Protein AF-A0A529TZH8-F1 (afdb_monomer_lite)

Radius of gyration: 17.45 Å; chains: 1; bounding box: 39×25×51 Å

pLDDT: mean 81.16, std 11.96, range [43.03, 92.44]

Foldseek 3Di:
DPCVLVVLVVCLVVPVCVLVDQPVCVVPPPDLVPRRLVVNLCVQVDPVHHPPVVNVVSVVVSCVVVVVSCVVCVVSVVVVVVVVVVD

Sequence (87 aa):
FRREPALVIVAIQNAVPIWNDFFFPLVLITSDNLKTLPQGLTVFVGEFTTDWGVLFTGLTLAALPITVLYIVLSKQFISGITQGAVK

Secondary structure (DSSP, 8-state):
---HHHHHHHHHHHHHHHHH--HHHHHH---GGG--HHHHGGGGB-SS-B-HHHHHHHHHHHHHHHHHHHHHHHHHHHHHHHHHHT-

Structure (mmCIF, N/CA/C/O backbone):
data_AF-A0A529TZH8-F1
#
_entry.id   AF-A0A529TZH8-F1
#
loop_
_atom_site.group_PDB
_atom_site.id
_atom_site.type_symbol
_atom_site.label_atom_id
_atom_site.label_alt_id
_atom_site.label_comp_id
_atom_site.label_asym_id
_atom_site.label_entity_id
_atom_site.label_seq_id
_atom_site.pdbx_PDB_ins_code
_atom_site.Cartn_x
_atom_site.Cartn_y
_atom_site.Cartn_z
_atom_site.occupancy
_atom_site.B_iso_or_equiv
_atom_site.auth_seq_id
_atom_site.auth_comp_id
_atom_site.auth_asym_id
_atom_site.auth_atom_id
_atom_site.pdbx_PDB_model_num
ATOM 1 N N . PHE A 1 1 ? -21.955 -9.080 22.293 1.00 43.22 1 PHE A N 1
ATOM 2 C CA . PHE A 1 1 ? -22.076 -7.869 21.456 1.00 43.22 1 PHE A CA 1
ATOM 3 C C . PHE A 1 1 ? -20.912 -6.853 21.590 1.00 43.22 1 PHE A C 1
ATOM 5 O O . PHE A 1 1 ? -21.063 -5.734 21.136 1.00 43.22 1 PHE A O 1
ATOM 12 N N . ARG A 1 2 ? -19.730 -7.187 22.164 1.00 54.78 2 ARG A N 1
ATOM 13 C CA . ARG A 1 2 ? -18.632 -6.207 22.420 1.00 54.78 2 ARG A CA 1
ATOM 14 C C . ARG A 1 2 ? -17.306 -6.476 21.675 1.00 54.78 2 ARG A C 1
ATOM 16 O O . ARG A 1 2 ? -16.311 -5.832 21.968 1.00 54.78 2 ARG A O 1
ATOM 23 N N . ARG A 1 3 ? -17.252 -7.450 20.754 1.00 54.66 3 ARG A N 1
ATOM 24 C CA . ARG A 1 3 ? -15.991 -7.893 20.110 1.00 54.66 3 ARG A CA 1
ATOM 25 C C . ARG A 1 3 ? -15.698 -7.249 18.751 1.00 54.66 3 ARG A C 1
ATOM 27 O O . ARG A 1 3 ? -14.557 -7.286 18.308 1.00 54.66 3 ARG A O 1
ATOM 34 N N . GLU A 1 4 ? -16.690 -6.628 18.125 1.00 61.16 4 GLU A N 1
ATOM 35 C CA . GLU A 1 4 ? -16.558 -6.043 16.784 1.00 61.16 4 GLU A CA 1
ATOM 36 C C . GLU A 1 4 ? -15.504 -4.922 16.674 1.00 61.16 4 GLU A C 1
ATOM 38 O O . GLU A 1 4 ? -14.743 -4.949 15.710 1.00 61.16 4 GLU A O 1
ATOM 43 N N . PRO A 1 5 ? -15.329 -4.014 17.661 1.00 67.19 5 PRO A N 1
ATOM 44 C CA . PRO A 1 5 ? -14.322 -2.954 17.557 1.00 67.19 5 PRO A CA 1
ATOM 45 C C . PRO A 1 5 ? -12.887 -3.493 17.511 1.00 67.19 5 PRO A C 1
ATOM 47 O O . PRO A 1 5 ? -12.044 -2.969 16.790 1.00 67.19 5 PRO A O 1
ATOM 50 N N . ALA A 1 6 ? -12.609 -4.566 18.259 1.00 73.50 6 ALA A N 1
ATOM 51 C CA . ALA A 1 6 ? -11.279 -5.166 18.318 1.00 73.50 6 ALA A CA 1
ATOM 52 C C . ALA A 1 6 ? -10.911 -5.862 16.999 1.00 73.50 6 ALA A C 1
ATOM 54 O O . ALA A 1 6 ? -9.777 -5.748 16.543 1.00 73.50 6 ALA A O 1
ATOM 55 N N . LEU A 1 7 ? -11.873 -6.536 16.360 1.00 78.50 7 LEU A N 1
ATOM 56 C CA . LEU A 1 7 ? -11.666 -7.169 15.054 1.00 78.50 7 LEU A CA 1
ATOM 57 C C . LEU A 1 7 ? -11.386 -6.134 13.961 1.00 78.50 7 LEU A C 1
ATOM 59 O O . LEU A 1 7 ? -10.503 -6.352 13.137 1.00 78.50 7 LEU A O 1
ATOM 63 N N . VAL A 1 8 ? -12.083 -4.994 13.991 1.00 76.25 8 VAL A N 1
ATOM 64 C CA . VAL A 1 8 ? -11.855 -3.887 13.051 1.00 76.25 8 VAL A CA 1
ATOM 65 C C . VAL A 1 8 ? -10.438 -3.331 13.201 1.00 76.25 8 VAL A C 1
ATOM 67 O O . VAL A 1 8 ? -9.727 -3.218 12.207 1.00 76.25 8 VAL A O 1
ATOM 70 N N . ILE A 1 9 ? -9.984 -3.065 14.431 1.00 78.19 9 ILE A N 1
ATOM 71 C CA . ILE A 1 9 ? -8.620 -2.569 14.692 1.00 78.19 9 ILE A CA 1
ATOM 72 C C . ILE A 1 9 ? -7.567 -3.558 14.180 1.00 78.19 9 ILE A C 1
ATOM 74 O O . ILE A 1 9 ? -6.643 -3.158 13.475 1.00 78.19 9 ILE A O 1
ATOM 78 N N . VAL A 1 10 ? -7.719 -4.850 14.486 1.00 82.81 10 VAL A N 1
ATOM 79 C CA . VAL A 1 10 ? -6.787 -5.891 14.023 1.00 82.81 10 VAL A CA 1
ATOM 80 C C . VAL A 1 10 ? -6.788 -5.991 12.496 1.00 82.81 10 VAL A C 1
ATOM 82 O O . VAL A 1 10 ? -5.719 -6.095 11.898 1.00 82.81 10 VAL A O 1
ATOM 85 N N . ALA A 1 11 ? -7.952 -5.919 11.848 1.00 83.75 11 ALA A N 1
ATOM 86 C CA . ALA A 1 11 ? -8.046 -5.956 10.392 1.00 83.75 11 ALA A CA 1
ATOM 87 C C . ALA A 1 11 ? -7.295 -4.784 9.744 1.00 83.75 11 ALA A C 1
ATOM 89 O O . ALA A 1 11 ? -6.505 -5.002 8.831 1.00 83.75 11 ALA A O 1
ATOM 90 N N . ILE A 1 12 ? -7.470 -3.562 10.255 1.00 81.31 12 ILE A N 1
ATOM 91 C CA . ILE A 1 12 ? -6.772 -2.364 9.757 1.00 81.31 12 ILE A CA 1
ATOM 92 C C . ILE A 1 12 ? -5.264 -2.481 9.973 1.00 81.31 12 ILE A C 1
ATOM 94 O O . ILE A 1 12 ? -4.485 -2.229 9.053 1.00 81.31 12 ILE A O 1
ATOM 98 N N . GLN A 1 13 ? -4.860 -2.893 11.178 1.00 83.12 13 GLN A N 1
ATOM 99 C CA . GLN A 1 13 ? -3.457 -3.017 11.560 1.00 83.12 13 GLN A CA 1
ATOM 100 C C . GLN A 1 13 ? -2.707 -4.037 10.695 1.00 83.12 13 GLN A C 1
ATOM 102 O O . GLN A 1 13 ? -1.505 -3.891 10.512 1.00 83.12 13 GLN A O 1
ATOM 107 N N . ASN A 1 14 ? -3.400 -5.040 10.147 1.00 87.81 14 ASN A N 1
ATOM 108 C CA . ASN A 1 14 ? -2.824 -5.993 9.196 1.00 87.81 14 ASN A CA 1
ATOM 109 C C . ASN A 1 14 ? -2.946 -5.517 7.739 1.00 87.81 14 ASN A C 1
ATOM 111 O O . ASN A 1 14 ? -1.987 -5.620 6.980 1.00 87.81 14 ASN A O 1
ATOM 115 N N . ALA A 1 15 ? -4.097 -4.973 7.337 1.00 87.25 15 ALA A N 1
ATOM 116 C CA . ALA A 1 15 ? -4.359 -4.597 5.949 1.00 87.25 15 ALA A CA 1
ATOM 117 C C . ALA A 1 15 ? -3.474 -3.440 5.462 1.00 87.25 15 ALA A C 1
ATOM 119 O O . ALA A 1 15 ? -3.011 -3.468 4.324 1.00 87.25 15 ALA A O 1
ATOM 120 N N . VAL A 1 16 ? -3.212 -2.437 6.310 1.00 87.62 16 VAL A N 1
ATOM 121 C CA . VAL A 1 16 ? -2.404 -1.268 5.922 1.00 87.62 16 VAL A CA 1
ATOM 122 C C . VAL A 1 16 ? -0.944 -1.649 5.631 1.00 87.62 16 VAL A C 1
ATOM 124 O O . VAL A 1 16 ? -0.453 -1.261 4.570 1.00 87.62 16 VAL A O 1
ATOM 127 N N . PRO A 1 17 ? -0.237 -2.414 6.487 1.00 88.81 17 PRO A N 1
ATOM 128 C CA . PRO A 1 17 ? 1.098 -2.904 6.155 1.00 88.81 17 PRO A CA 1
ATOM 129 C C . PRO A 1 17 ? 1.120 -3.792 4.914 1.00 88.81 17 PRO A C 1
ATOM 131 O O . PRO A 1 17 ? 1.969 -3.577 4.063 1.00 88.81 17 PRO A O 1
ATOM 134 N N . ILE A 1 18 ? 0.166 -4.722 4.767 1.00 89.31 18 ILE A N 1
ATOM 135 C CA . ILE A 1 18 ? 0.094 -5.619 3.599 1.00 89.31 18 ILE A CA 1
ATOM 136 C C . ILE A 1 18 ? -0.070 -4.820 2.299 1.00 89.31 18 ILE A C 1
ATOM 138 O O . ILE A 1 18 ? 0.568 -5.133 1.300 1.00 89.31 18 ILE A O 1
ATOM 142 N N . TRP A 1 19 ? -0.896 -3.771 2.307 1.00 90.69 19 TRP A N 1
ATOM 143 C CA . TRP A 1 19 ? -1.082 -2.911 1.137 1.00 90.69 19 TRP A CA 1
ATOM 144 C C . TRP A 1 19 ? 0.171 -2.098 0.780 1.00 90.69 19 TRP A C 1
ATOM 146 O O . TRP A 1 19 ? 0.446 -1.878 -0.398 1.00 90.69 19 TRP A O 1
ATOM 156 N N . ASN A 1 20 ? 0.931 -1.652 1.784 1.00 87.94 20 ASN A N 1
ATOM 157 C CA . ASN A 1 20 ? 2.180 -0.909 1.583 1.00 87.94 20 ASN A CA 1
ATOM 158 C C . ASN A 1 20 ? 3.402 -1.814 1.370 1.00 87.94 20 ASN A C 1
ATOM 160 O O . ASN A 1 20 ? 4.492 -1.298 1.117 1.00 87.94 20 ASN A O 1
ATOM 164 N N . ASP A 1 21 ? 3.258 -3.135 1.503 1.00 89.12 21 ASP A N 1
ATOM 165 C CA . ASP A 1 21 ? 4.385 -4.049 1.396 1.00 89.12 21 ASP A CA 1
ATOM 166 C C . ASP A 1 21 ? 4.871 -4.122 -0.051 1.00 89.12 21 ASP A C 1
ATOM 168 O O . ASP A 1 21 ? 4.225 -4.663 -0.950 1.00 89.12 21 ASP A O 1
ATOM 172 N N . PHE A 1 22 ? 6.041 -3.537 -0.263 1.00 87.69 22 PHE A N 1
ATOM 173 C CA . PHE A 1 22 ? 6.730 -3.537 -1.540 1.00 87.69 22 PHE A CA 1
ATOM 174 C C . PHE A 1 22 ? 7.731 -4.690 -1.651 1.00 87.69 22 PHE A C 1
ATOM 176 O O . PHE A 1 22 ? 7.942 -5.224 -2.739 1.00 87.69 22 PHE A O 1
ATOM 183 N N . PHE A 1 23 ? 8.349 -5.091 -0.539 1.00 89.38 23 PHE A N 1
ATOM 184 C CA . PHE A 1 23 ? 9.504 -5.985 -0.565 1.00 89.38 23 PHE A CA 1
ATOM 185 C C . PHE A 1 23 ? 9.089 -7.440 -0.773 1.00 89.38 23 PHE A C 1
ATOM 187 O O . PHE A 1 23 ? 9.688 -8.143 -1.587 1.00 89.38 23 PHE A O 1
ATOM 194 N N . PHE A 1 24 ? 8.040 -7.891 -0.083 1.00 90.88 24 PHE A N 1
ATOM 195 C CA . PHE A 1 24 ? 7.575 -9.270 -0.212 1.00 90.88 24 PHE A CA 1
ATOM 196 C C . PHE A 1 24 ? 7.103 -9.602 -1.642 1.00 90.88 24 PHE A C 1
ATOM 198 O O . PHE A 1 24 ? 7.586 -10.594 -2.198 1.00 90.88 24 PHE A O 1
ATOM 205 N N . PRO A 1 25 ? 6.265 -8.774 -2.306 1.00 89.06 25 PRO A N 1
ATOM 206 C CA . PRO A 1 25 ? 5.901 -8.992 -3.706 1.00 89.06 25 PRO A CA 1
ATOM 207 C C . PRO A 1 25 ? 7.095 -8.913 -4.656 1.00 89.06 25 PRO A C 1
ATOM 209 O O . PRO A 1 25 ? 7.175 -9.700 -5.593 1.00 89.06 25 PRO A O 1
ATOM 212 N N . LEU A 1 26 ? 8.045 -8.008 -4.405 1.00 88.19 26 LEU A N 1
ATOM 213 C CA . LEU A 1 26 ? 9.230 -7.857 -5.248 1.00 88.19 26 LEU A CA 1
ATOM 214 C C . LEU A 1 26 ? 10.080 -9.134 -5.298 1.00 88.19 26 LEU A C 1
ATOM 216 O O . LEU A 1 26 ? 10.617 -9.464 -6.353 1.00 88.19 26 LEU A O 1
ATOM 220 N N . VAL A 1 27 ? 10.200 -9.845 -4.174 1.00 90.50 27 VAL A N 1
ATOM 221 C CA . VAL A 1 27 ? 11.014 -11.066 -4.076 1.00 90.50 27 VAL A CA 1
ATOM 222 C C . VAL A 1 27 ? 10.266 -12.303 -4.581 1.00 90.50 27 VAL A C 1
ATOM 224 O O . VAL A 1 27 ? 10.873 -13.175 -5.200 1.00 90.50 27 VAL A O 1
ATOM 227 N N . LEU A 1 28 ? 8.962 -12.407 -4.310 1.00 92.44 28 LEU A N 1
ATOM 228 C CA . LEU A 1 28 ? 8.175 -13.608 -4.622 1.00 92.44 28 LEU A CA 1
ATOM 229 C C . LEU A 1 28 ? 7.524 -13.592 -6.004 1.00 92.44 28 LEU A C 1
ATOM 231 O O . LEU A 1 28 ? 7.355 -14.651 -6.611 1.00 92.44 28 LEU A O 1
ATOM 235 N N . ILE A 1 29 ? 7.10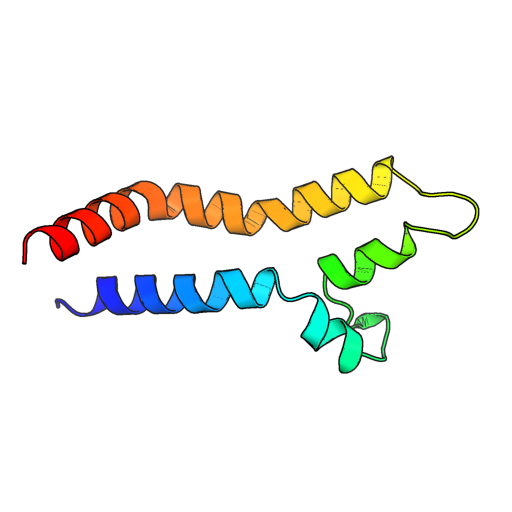9 -12.422 -6.490 1.00 90.62 29 ILE A N 1
ATOM 236 C CA . ILE A 1 29 ? 6.337 -12.309 -7.725 1.00 90.62 29 ILE A CA 1
ATOM 237 C C . ILE A 1 29 ? 7.286 -12.138 -8.902 1.00 90.62 29 ILE A C 1
ATOM 239 O O . ILE A 1 29 ? 7.865 -11.075 -9.111 1.00 90.62 29 ILE A O 1
ATOM 243 N N . THR A 1 30 ? 7.383 -13.189 -9.711 1.00 85.38 30 THR A N 1
ATOM 244 C CA . THR A 1 30 ? 8.177 -13.210 -10.947 1.00 85.38 30 THR A CA 1
ATOM 245 C C . THR A 1 30 ? 7.345 -12.947 -12.203 1.00 85.38 30 THR A C 1
ATOM 247 O O . THR A 1 30 ? 7.897 -12.616 -13.247 1.00 85.38 30 THR A O 1
ATOM 250 N N . SER A 1 31 ? 6.018 -13.083 -12.117 1.00 89.31 31 SER A N 1
ATOM 251 C CA . SER A 1 31 ? 5.095 -12.862 -13.234 1.00 89.31 31 SER A CA 1
ATOM 252 C C . SER A 1 31 ? 4.583 -11.425 -13.253 1.00 89.31 31 SER A C 1
ATOM 254 O O . SER A 1 31 ? 3.956 -10.978 -12.292 1.00 89.31 31 SER A O 1
ATOM 256 N N . ASP A 1 32 ? 4.735 -10.745 -14.390 1.00 83.81 32 ASP A N 1
ATOM 257 C CA . ASP A 1 32 ? 4.285 -9.360 -14.584 1.00 83.81 32 ASP A CA 1
ATOM 258 C C . ASP A 1 32 ? 2.791 -9.159 -14.293 1.00 83.81 32 ASP A C 1
ATOM 260 O O . ASP A 1 32 ? 2.411 -8.169 -13.673 1.00 83.81 32 ASP A O 1
ATOM 264 N N . ASN A 1 33 ? 1.952 -10.138 -14.642 1.00 88.31 33 ASN A N 1
ATOM 265 C CA . ASN A 1 33 ? 0.497 -10.070 -14.447 1.00 88.31 33 ASN A CA 1
ATOM 266 C C . ASN A 1 33 ? 0.051 -10.126 -12.976 1.00 88.31 33 ASN A C 1
ATOM 268 O O . ASN A 1 33 ? -1.127 -9.931 -12.688 1.00 88.31 33 ASN A O 1
ATOM 272 N N . LEU A 1 34 ? 0.963 -10.448 -12.056 1.00 88.94 34 LEU A N 1
ATOM 273 C CA . LEU A 1 34 ? 0.674 -10.575 -10.628 1.00 88.94 34 LEU A CA 1
ATOM 274 C C . LEU A 1 34 ? 1.299 -9.442 -9.809 1.00 88.94 34 LEU A C 1
ATOM 276 O O . LEU A 1 34 ? 1.145 -9.433 -8.589 1.00 88.94 34 LEU A O 1
ATOM 280 N N . LYS A 1 35 ? 2.003 -8.497 -10.449 1.00 88.88 35 LYS A N 1
ATOM 281 C CA . LYS A 1 35 ? 2.644 -7.387 -9.741 1.00 88.88 35 LYS A CA 1
ATOM 282 C C . LYS A 1 35 ? 1.608 -6.588 -8.962 1.00 88.88 35 LYS A C 1
ATOM 284 O O . LYS A 1 35 ? 0.551 -6.226 -9.481 1.00 88.88 35 LYS A O 1
ATOM 289 N N . THR A 1 36 ? 1.935 -6.281 -7.713 1.00 90.00 36 THR A N 1
ATOM 290 C CA . THR A 1 36 ? 1.117 -5.370 -6.910 1.00 90.00 36 THR A CA 1
ATOM 291 C C . THR A 1 36 ? 1.199 -3.958 -7.480 1.00 90.00 36 THR A C 1
ATOM 293 O O . THR A 1 36 ? 2.144 -3.623 -8.192 1.00 90.00 36 THR A O 1
ATOM 296 N N . LEU A 1 37 ? 0.225 -3.102 -7.160 1.00 87.44 37 LEU A N 1
ATOM 297 C CA . LEU A 1 37 ? 0.211 -1.725 -7.657 1.00 87.44 37 LEU A CA 1
ATOM 298 C C . LEU A 1 37 ? 1.532 -0.980 -7.343 1.00 87.44 37 LEU A C 1
ATOM 300 O O . LEU A 1 37 ? 2.111 -0.431 -8.277 1.00 87.44 37 LEU A O 1
ATOM 304 N N . PRO A 1 38 ? 2.095 -1.025 -6.114 1.00 84.69 38 PRO A N 1
ATOM 305 C CA . PRO A 1 38 ? 3.382 -0.382 -5.828 1.00 84.69 38 PRO A CA 1
ATOM 306 C C . PRO A 1 38 ? 4.559 -1.012 -6.588 1.00 84.69 38 PRO A C 1
ATOM 308 O O . PRO A 1 38 ? 5.425 -0.295 -7.083 1.00 84.69 38 PRO A O 1
ATOM 311 N N . GLN A 1 39 ? 4.586 -2.343 -6.724 1.00 88.12 39 GLN A N 1
ATOM 312 C CA . GLN A 1 39 ? 5.628 -3.055 -7.473 1.00 88.12 39 GLN A CA 1
ATOM 313 C C . GLN A 1 39 ? 5.580 -2.708 -8.966 1.00 88.12 39 GLN A C 1
ATOM 315 O O . GLN A 1 39 ? 6.610 -2.451 -9.587 1.00 88.12 39 GLN A O 1
ATOM 320 N N . GLY A 1 40 ? 4.379 -2.6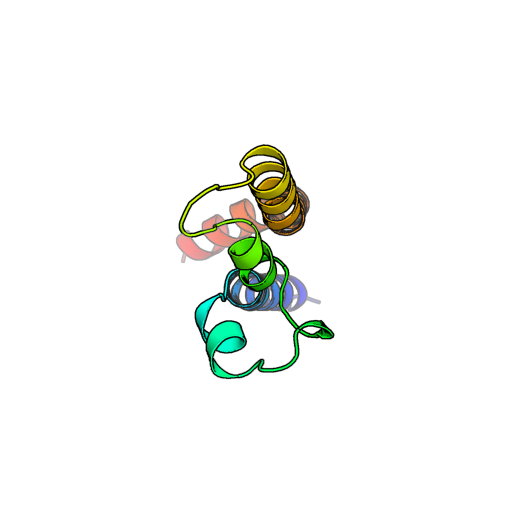74 -9.538 1.00 86.94 40 GLY A N 1
ATOM 321 C CA . GLY A 1 40 ? 4.134 -2.374 -10.941 1.00 86.94 40 GLY A CA 1
ATOM 322 C C . GLY A 1 40 ? 4.550 -0.959 -11.319 1.00 86.94 40 GLY A C 1
ATOM 323 O O . GLY A 1 40 ? 5.029 -0.764 -12.425 1.00 86.94 40 GLY A O 1
ATOM 324 N N . LEU A 1 41 ? 4.469 0.010 -10.401 1.00 87.75 41 LEU A N 1
ATOM 325 C CA . LEU A 1 41 ? 4.865 1.393 -10.689 1.00 87.75 41 LEU A CA 1
ATOM 326 C C . LEU A 1 41 ? 6.362 1.572 -10.950 1.00 87.75 41 LEU A C 1
ATOM 328 O O . LEU A 1 41 ? 6.757 2.552 -11.580 1.00 87.75 41 LEU A O 1
ATOM 332 N N . THR A 1 42 ? 7.191 0.617 -10.529 1.00 85.31 42 THR A N 1
ATOM 333 C CA . THR A 1 42 ? 8.639 0.674 -10.771 1.00 85.31 42 THR A CA 1
ATOM 334 C C . THR A 1 42 ? 8.995 0.596 -12.253 1.00 85.31 42 THR A C 1
ATOM 336 O O . THR A 1 42 ? 10.025 1.132 -12.642 1.00 85.31 42 T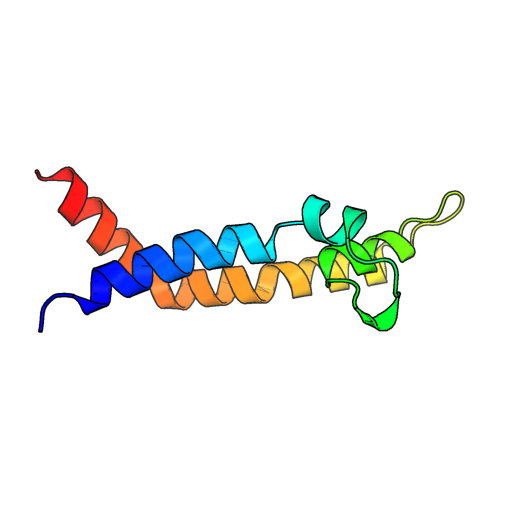HR A O 1
ATOM 339 N N . VAL A 1 43 ? 8.125 0.035 -13.105 1.00 84.56 43 VAL A N 1
ATOM 340 C CA . VAL A 1 43 ? 8.350 -0.011 -14.564 1.00 84.56 43 VAL A CA 1
ATOM 341 C C . VAL A 1 43 ? 8.315 1.369 -15.224 1.00 84.56 43 VAL A C 1
ATOM 343 O O . VAL A 1 43 ? 8.828 1.525 -16.327 1.00 84.56 43 VAL A O 1
ATOM 346 N N . PHE A 1 44 ? 7.735 2.372 -14.557 1.00 85.62 44 PHE A N 1
ATOM 347 C CA . PHE A 1 44 ? 7.709 3.756 -15.038 1.00 85.62 44 PHE A CA 1
ATOM 348 C C . PHE A 1 44 ? 8.936 4.565 -14.592 1.00 85.62 44 PHE A C 1
ATOM 350 O O . PHE A 1 44 ? 9.100 5.710 -15.019 1.00 85.62 44 PHE A O 1
ATOM 357 N N . VAL A 1 45 ? 9.804 3.978 -13.760 1.00 85.94 45 VAL A N 1
ATOM 358 C CA . VAL A 1 45 ? 11.104 4.531 -13.366 1.00 85.94 45 VAL A CA 1
ATOM 359 C C . VAL A 1 45 ? 12.182 3.858 -14.215 1.00 85.94 45 VAL A C 1
ATOM 361 O O . VAL A 1 45 ? 12.686 2.791 -13.872 1.00 85.94 45 VAL A O 1
ATOM 364 N N . GLY A 1 46 ? 12.500 4.459 -15.360 1.00 81.31 46 GLY A N 1
ATOM 365 C CA . GLY A 1 46 ? 13.540 3.970 -16.264 1.00 81.31 46 GLY A CA 1
ATOM 366 C C . GLY A 1 46 ? 14.915 4.576 -15.975 1.00 81.31 46 GLY A C 1
ATOM 367 O O . GLY A 1 46 ? 15.028 5.635 -15.366 1.00 81.31 46 GLY A O 1
ATOM 368 N N . GLU A 1 47 ? 15.969 3.927 -16.472 1.00 72.12 47 GLU A N 1
ATOM 369 C CA . GLU A 1 47 ? 17.361 4.391 -16.337 1.00 72.12 47 GLU A CA 1
ATOM 370 C C . GLU A 1 47 ? 17.612 5.736 -17.047 1.00 72.12 47 GLU A C 1
ATOM 372 O O . GLU A 1 47 ? 18.364 6.573 -16.554 1.00 72.12 47 GLU A O 1
ATOM 377 N N . PHE A 1 48 ? 16.945 5.968 -18.184 1.00 76.44 48 PHE A N 1
ATOM 378 C CA . PHE A 1 48 ? 17.138 7.160 -19.022 1.00 76.44 48 PHE A CA 1
ATOM 379 C C . PHE A 1 48 ? 15.973 8.153 -18.960 1.00 76.44 48 PHE A C 1
ATOM 381 O O . PHE A 1 48 ? 16.169 9.349 -19.170 1.00 76.44 48 PHE A O 1
ATOM 388 N N . THR A 1 49 ? 14.757 7.674 -18.690 1.00 78.69 49 THR A N 1
ATOM 389 C CA . THR A 1 49 ? 13.542 8.496 -18.647 1.00 78.69 49 THR A CA 1
ATOM 390 C C . THR A 1 49 ? 12.556 7.936 -17.629 1.00 78.69 49 THR A C 1
ATOM 392 O O . THR A 1 49 ? 12.247 6.745 -17.663 1.00 78.69 49 THR A O 1
ATOM 395 N N . THR A 1 50 ? 12.010 8.809 -16.786 1.00 87.44 50 THR A N 1
ATOM 396 C CA . THR A 1 50 ? 10.927 8.482 -15.848 1.00 87.44 50 THR A CA 1
ATOM 397 C C . THR A 1 50 ? 9.637 9.135 -16.322 1.00 87.44 50 THR A C 1
ATOM 399 O O . THR A 1 50 ? 9.610 10.348 -16.552 1.00 87.44 50 THR A O 1
ATOM 402 N N . ASP A 1 51 ? 8.560 8.357 -16.432 1.00 87.12 51 ASP A N 1
ATOM 403 C CA . ASP A 1 51 ? 7.226 8.905 -16.693 1.00 87.12 51 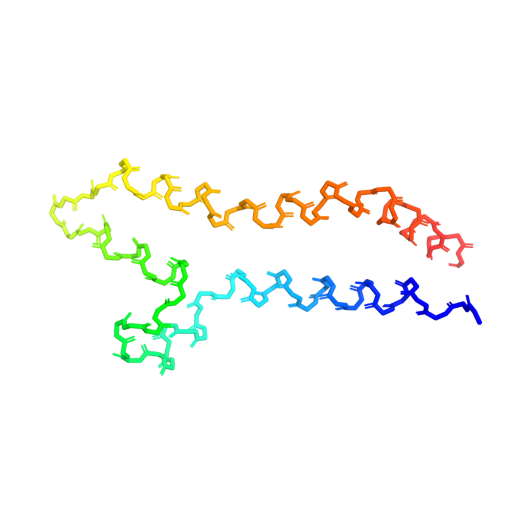ASP A CA 1
ATOM 404 C C . ASP A 1 51 ? 6.593 9.362 -15.377 1.00 87.12 51 ASP A C 1
ATOM 406 O O . ASP A 1 51 ? 5.873 8.631 -14.692 1.00 87.12 51 ASP A O 1
ATOM 410 N N . TRP A 1 52 ? 6.891 10.605 -15.006 1.00 87.12 52 TRP A N 1
ATOM 411 C CA . TRP A 1 52 ? 6.380 11.217 -13.783 1.00 87.12 52 TRP A CA 1
ATOM 412 C C . TRP A 1 52 ? 4.853 11.327 -13.764 1.00 87.12 52 TRP A C 1
ATOM 414 O O . TRP A 1 52 ? 4.252 11.221 -12.696 1.00 87.12 52 TRP A O 1
ATOM 424 N N . GLY A 1 53 ? 4.214 11.518 -14.923 1.00 91.25 53 GLY A N 1
ATOM 425 C CA . GLY A 1 53 ? 2.762 11.665 -15.010 1.00 91.25 53 GLY A CA 1
ATOM 426 C C . GLY A 1 53 ? 2.051 10.374 -14.619 1.00 91.25 53 GLY A C 1
ATOM 427 O O . GLY A 1 53 ? 1.171 10.375 -13.750 1.00 91.25 53 GLY A O 1
ATOM 428 N N . VAL A 1 54 ? 2.480 9.258 -15.209 1.00 88.62 54 VAL A N 1
ATOM 429 C CA . VAL A 1 54 ? 1.929 7.936 -14.889 1.00 88.62 54 VAL A CA 1
ATOM 430 C C . VAL A 1 54 ? 2.316 7.511 -13.473 1.00 88.62 54 VAL A C 1
ATOM 432 O O . VAL A 1 54 ? 1.466 7.012 -12.732 1.00 88.62 54 VAL A O 1
ATOM 435 N N . LEU A 1 55 ? 3.553 7.788 -13.050 1.00 90.75 55 LEU A N 1
ATOM 436 C CA . LEU A 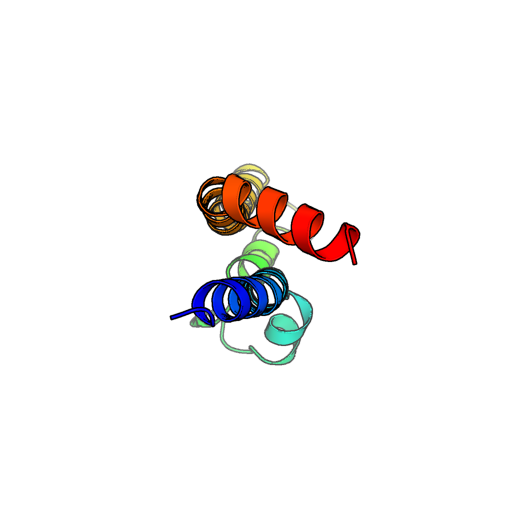1 55 ? 4.031 7.456 -11.710 1.00 90.75 55 LEU A CA 1
ATOM 437 C C . LEU A 1 55 ? 3.218 8.158 -10.612 1.00 90.75 55 LEU A C 1
ATOM 439 O O . LEU A 1 55 ? 2.704 7.489 -9.717 1.00 90.75 55 LEU A O 1
ATOM 443 N N . PHE A 1 56 ? 3.032 9.480 -10.682 1.00 90.50 56 PHE A N 1
ATOM 444 C CA . PHE A 1 56 ? 2.244 10.207 -9.678 1.00 90.50 56 PHE A CA 1
ATOM 445 C C . PHE A 1 56 ? 0.758 9.841 -9.710 1.00 90.50 56 PHE A C 1
ATOM 447 O O . PHE A 1 56 ? 0.128 9.759 -8.652 1.00 90.50 56 PHE A O 1
ATOM 454 N N . THR A 1 57 ? 0.201 9.563 -10.892 1.00 92.25 57 THR A N 1
ATOM 455 C CA . THR A 1 57 ? -1.176 9.058 -11.018 1.00 92.25 57 THR A CA 1
ATOM 456 C C . THR A 1 57 ? -1.325 7.724 -10.289 1.00 92.25 57 THR A C 1
ATOM 458 O O . THR A 1 57 ? -2.229 7.552 -9.469 1.00 92.25 57 THR A O 1
ATOM 461 N N . GLY A 1 58 ? -0.395 6.800 -10.520 1.00 90.88 58 GLY A N 1
ATOM 462 C CA . GLY A 1 58 ? -0.378 5.505 -9.859 1.00 90.88 58 GLY A CA 1
ATOM 463 C C . GLY A 1 58 ? -0.151 5.588 -8.351 1.00 90.88 58 GLY A C 1
ATOM 464 O O . GLY A 1 58 ? -0.855 4.919 -7.598 1.00 90.88 58 GLY A O 1
ATOM 465 N N . LEU A 1 59 ? 0.763 6.447 -7.892 1.00 90.06 59 LEU A N 1
ATOM 466 C CA . LEU A 1 59 ? 0.991 6.691 -6.463 1.00 90.06 59 LEU A CA 1
ATOM 467 C C . LEU A 1 59 ? -0.255 7.273 -5.780 1.00 90.06 59 LEU A C 1
ATOM 469 O O . LEU A 1 59 ? -0.600 6.869 -4.670 1.00 90.06 59 LEU A O 1
ATOM 473 N N . THR A 1 60 ? -0.971 8.172 -6.458 1.00 92.00 60 THR A N 1
ATOM 474 C CA . THR A 1 60 ? -2.234 8.732 -5.953 1.00 92.00 60 THR A CA 1
ATOM 475 C C . THR A 1 60 ? -3.301 7.646 -5.817 1.00 92.00 60 THR A C 1
ATOM 477 O O . THR A 1 60 ? -3.962 7.553 -4.782 1.00 92.00 60 THR A O 1
ATOM 480 N N . LEU A 1 61 ? -3.433 6.773 -6.823 1.00 92.06 61 LEU A N 1
ATOM 481 C CA . LEU A 1 61 ? -4.333 5.618 -6.762 1.00 92.06 61 LEU A CA 1
ATOM 482 C C . LEU A 1 61 ? -3.930 4.625 -5.664 1.00 92.06 61 LEU A C 1
ATOM 484 O O . LEU A 1 61 ? -4.802 4.076 -4.994 1.00 92.06 61 LEU A O 1
ATOM 488 N N . ALA A 1 62 ? -2.629 4.429 -5.437 1.00 90.62 62 ALA A N 1
ATOM 489 C CA . ALA A 1 62 ? -2.118 3.564 -4.378 1.00 90.62 62 ALA A CA 1
ATOM 490 C C . ALA A 1 62 ? -2.428 4.101 -2.973 1.00 90.62 62 ALA A C 1
ATOM 492 O O . ALA A 1 62 ? -2.697 3.314 -2.067 1.00 90.62 62 ALA A O 1
ATOM 493 N N . ALA A 1 63 ? -2.437 5.422 -2.786 1.00 90.31 63 ALA A N 1
ATOM 494 C CA . ALA A 1 63 ? -2.800 6.044 -1.512 1.00 90.31 63 ALA A CA 1
ATOM 495 C C . ALA A 1 63 ? -4.317 5.998 -1.234 1.00 90.31 63 ALA A C 1
ATOM 497 O O . ALA A 1 63 ? -4.739 5.891 -0.081 1.00 90.31 63 ALA A O 1
ATOM 498 N N . LEU A 1 64 ? -5.133 6.031 -2.291 1.00 92.38 64 LEU A N 1
ATOM 499 C CA . LEU A 1 64 ? -6.595 6.131 -2.249 1.00 92.38 64 LEU A CA 1
ATOM 500 C C . LEU A 1 64 ? -7.284 5.139 -1.283 1.00 92.38 64 LEU A C 1
ATOM 502 O O . LEU A 1 64 ? -8.066 5.598 -0.448 1.00 92.38 64 LEU A O 1
ATOM 506 N N . PRO A 1 65 ? -7.013 3.817 -1.303 1.00 89.12 65 PRO A N 1
ATOM 507 C CA . PRO A 1 65 ? -7.681 2.877 -0.401 1.00 89.12 65 PRO A CA 1
ATOM 508 C C . PRO A 1 65 ? -7.344 3.114 1.074 1.00 89.12 65 PRO A C 1
ATOM 510 O O . PRO A 1 65 ? -8.234 3.015 1.918 1.00 89.12 65 PRO A O 1
ATOM 513 N N . ILE A 1 66 ? -6.103 3.492 1.399 1.00 88.50 66 ILE A N 1
ATOM 514 C CA . ILE A 1 66 ? -5.720 3.840 2.777 1.00 88.50 66 ILE A CA 1
ATOM 515 C C . ILE A 1 66 ? -6.416 5.131 3.201 1.00 88.50 66 ILE A C 1
ATOM 517 O O . ILE A 1 66 ? -6.930 5.212 4.316 1.00 88.50 66 ILE A O 1
ATOM 521 N N . THR A 1 67 ? -6.482 6.127 2.316 1.00 90.06 67 THR A N 1
ATOM 522 C CA . THR A 1 67 ? -7.190 7.383 2.583 1.00 90.06 67 THR A CA 1
ATOM 523 C C . THR A 1 67 ? -8.678 7.143 2.841 1.00 90.06 67 THR A C 1
ATOM 525 O O . THR A 1 67 ? -9.218 7.657 3.819 1.00 90.06 67 THR A O 1
ATOM 528 N N . VAL A 1 68 ? -9.342 6.328 2.017 1.00 90.81 68 VAL A N 1
ATOM 529 C CA . VAL A 1 68 ? -10.758 5.967 2.201 1.00 90.81 68 VAL A CA 1
ATOM 530 C C . VAL A 1 68 ? -10.961 5.237 3.525 1.00 90.81 68 VAL A C 1
ATOM 532 O O . VAL A 1 68 ? -11.847 5.600 4.300 1.00 90.81 68 VAL A O 1
ATOM 535 N N . LEU A 1 69 ? -10.112 4.251 3.812 1.00 85.19 69 LEU A N 1
ATOM 536 C CA . LEU A 1 69 ? -10.147 3.491 5.054 1.00 85.19 69 LEU A CA 1
ATOM 537 C C . LEU A 1 69 ? -9.990 4.426 6.265 1.00 85.19 69 LEU A C 1
ATOM 539 O O . LEU A 1 69 ? -10.800 4.382 7.192 1.00 85.19 69 LEU A O 1
ATOM 543 N N . TYR A 1 70 ? -9.030 5.350 6.217 1.00 82.94 70 TYR A N 1
ATOM 544 C CA . TYR A 1 70 ? -8.839 6.359 7.254 1.00 82.94 70 TYR A CA 1
ATOM 545 C C . TYR A 1 70 ? -10.071 7.249 7.443 1.00 82.94 70 TYR A C 1
ATOM 547 O O . TYR A 1 70 ? -10.506 7.443 8.575 1.00 82.94 70 TYR A O 1
ATOM 555 N N . ILE A 1 71 ? -10.677 7.762 6.369 1.00 87.75 71 ILE A N 1
ATOM 556 C CA . ILE A 1 71 ? -11.867 8.623 6.462 1.00 87.75 71 ILE A CA 1
ATOM 557 C C . ILE A 1 71 ? -13.017 7.884 7.154 1.00 87.75 71 ILE A C 1
ATOM 559 O O . ILE A 1 71 ? -13.606 8.418 8.099 1.00 87.75 71 ILE A O 1
ATOM 563 N N . VAL A 1 72 ? -13.293 6.645 6.734 1.00 84.56 72 VAL A N 1
ATOM 564 C CA . VAL A 1 72 ? -14.373 5.810 7.287 1.00 84.56 72 VAL A CA 1
ATOM 565 C C . VAL A 1 72 ? -14.152 5.517 8.773 1.00 84.56 72 VAL A C 1
ATOM 567 O O . VAL A 1 72 ? -15.097 5.543 9.564 1.00 84.56 72 VAL A O 1
ATOM 570 N N . LEU A 1 73 ? -12.906 5.270 9.170 1.00 78.19 73 LEU A N 1
ATOM 571 C CA . LEU A 1 73 ? -12.569 4.790 10.511 1.00 78.19 73 LEU A CA 1
ATOM 57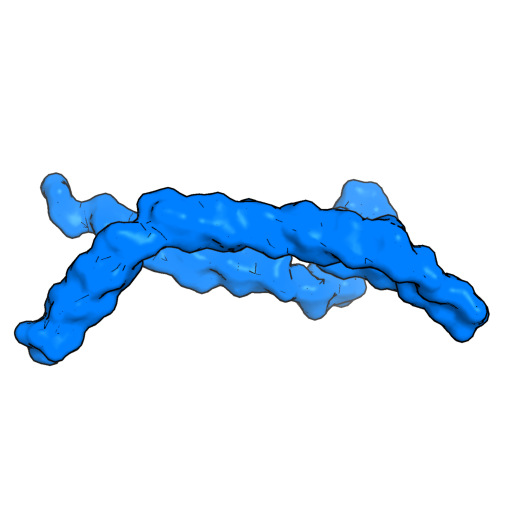2 C C . LEU A 1 73 ? -12.094 5.885 11.462 1.00 78.19 73 LEU A C 1
ATOM 574 O O . LEU A 1 73 ? -12.004 5.633 12.660 1.00 78.19 73 LEU A O 1
ATOM 578 N N . SER A 1 74 ? -11.823 7.092 10.967 1.00 77.19 74 SER A N 1
ATOM 579 C CA . SER A 1 74 ? -11.273 8.229 11.719 1.00 77.19 74 SER A CA 1
ATOM 580 C C . SER A 1 74 ? -11.946 8.424 13.083 1.00 77.19 74 SER A C 1
ATOM 582 O O . SER A 1 74 ? -11.272 8.489 14.110 1.00 77.19 74 SER A O 1
ATOM 584 N N . LYS A 1 75 ? -13.285 8.409 13.129 1.00 69.94 75 LYS A N 1
ATOM 585 C CA . LYS A 1 75 ? -14.066 8.546 14.373 1.00 69.94 75 LYS A CA 1
ATOM 586 C C . LYS A 1 75 ? -13.878 7.370 15.344 1.00 69.94 75 LYS A C 1
ATOM 588 O O . LYS A 1 75 ? -13.790 7.577 16.552 1.00 69.94 75 LYS A O 1
ATOM 593 N N . GLN A 1 76 ? -13.818 6.143 14.828 1.00 71.56 76 GLN A N 1
ATOM 594 C CA . GLN A 1 76 ? -13.668 4.918 15.625 1.00 71.56 76 GLN A CA 1
ATOM 595 C C . GLN A 1 76 ? -12.237 4.764 16.145 1.00 71.56 76 GLN A C 1
ATOM 597 O O . GLN A 1 76 ? -12.033 4.363 17.287 1.00 71.56 76 GLN A O 1
ATOM 602 N N . PHE A 1 77 ? -11.254 5.145 15.331 1.00 68.50 77 PHE A N 1
ATOM 603 C CA . PHE A 1 77 ? -9.839 5.121 15.674 1.00 68.50 77 PHE A CA 1
ATOM 604 C C . PHE A 1 77 ? -9.522 6.117 16.801 1.00 68.50 77 PHE A C 1
ATOM 606 O O . PHE A 1 77 ? -8.929 5.735 17.809 1.00 68.50 77 PHE A O 1
ATOM 613 N N . ILE A 1 78 ? -10.016 7.360 16.698 1.00 68.62 78 ILE A N 1
ATOM 614 C CA . ILE A 1 78 ? -9.865 8.387 17.747 1.00 68.62 78 ILE A CA 1
ATOM 615 C C . ILE A 1 78 ? -10.539 7.942 19.058 1.00 68.62 78 ILE A C 1
ATOM 617 O O . ILE A 1 78 ? -9.945 8.051 20.133 1.00 68.62 78 ILE A O 1
ATOM 621 N N . SER A 1 79 ? -11.756 7.388 18.987 1.00 65.56 79 SER A N 1
ATOM 622 C CA . SER A 1 79 ? -12.459 6.870 20.171 1.00 65.56 79 SER A CA 1
ATOM 623 C C . SER A 1 79 ? -11.807 5.614 20.770 1.00 65.56 79 SER A C 1
ATOM 625 O O . SER A 1 79 ? -11.924 5.386 21.973 1.00 65.56 79 SER A O 1
ATOM 627 N N . GLY A 1 80 ? -11.169 4.771 19.956 1.00 65.00 80 GLY A N 1
ATOM 628 C CA . GLY A 1 80 ? -10.519 3.536 20.400 1.00 65.00 80 GLY A CA 1
ATOM 629 C C . GLY A 1 80 ? -9.203 3.791 21.135 1.00 65.00 80 GLY A C 1
ATOM 630 O O . GLY A 1 80 ? -8.975 3.209 22.194 1.00 65.00 80 GLY A O 1
ATOM 631 N N . ILE A 1 81 ? -8.373 4.708 20.624 1.00 64.31 81 ILE A N 1
ATOM 632 C CA . ILE A 1 81 ? -7.102 5.096 21.264 1.00 64.31 81 ILE A CA 1
ATOM 633 C C . ILE A 1 81 ? -7.362 5.781 22.609 1.00 64.31 81 ILE A C 1
ATOM 635 O O . ILE A 1 81 ? -6.723 5.458 23.608 1.00 64.31 81 ILE A O 1
ATOM 639 N N . THR A 1 82 ? -8.342 6.686 22.659 1.00 63.88 82 THR A N 1
ATOM 640 C CA . THR A 1 82 ? -8.699 7.399 23.896 1.00 63.88 82 THR A CA 1
ATOM 641 C C . THR A 1 82 ? -9.269 6.473 24.970 1.00 63.88 82 THR A C 1
ATOM 643 O O . THR A 1 82 ? -8.952 6.656 26.137 1.00 63.88 82 THR A O 1
ATOM 646 N N . GLN A 1 83 ? -10.029 5.431 24.619 1.00 59.12 83 GLN A N 1
ATOM 647 C CA . GLN A 1 83 ? -10.490 4.434 25.599 1.00 59.12 83 GLN A CA 1
ATOM 648 C C . GLN A 1 83 ? -9.377 3.496 26.097 1.00 59.12 83 GLN A C 1
ATOM 650 O O . GLN A 1 83 ? -9.485 2.970 27.204 1.00 59.12 83 GLN A O 1
ATOM 655 N N . GLY A 1 84 ? -8.323 3.279 25.304 1.00 58.94 84 GLY A N 1
ATOM 656 C CA . GLY A 1 84 ? -7.144 2.508 25.712 1.00 58.94 84 GLY A CA 1
ATOM 657 C C . GLY A 1 84 ? -6.188 3.279 26.629 1.00 58.94 84 GLY A C 1
ATOM 658 O O . GLY A 1 84 ? -5.527 2.661 27.452 1.00 58.94 84 GLY A O 1
ATOM 659 N N . ALA A 1 85 ? -6.146 4.611 26.517 1.00 54.47 85 ALA A N 1
ATOM 660 C CA . ALA A 1 85 ? -5.254 5.481 27.291 1.00 54.47 85 ALA A CA 1
ATOM 661 C C . ALA A 1 85 ? -5.765 5.834 28.705 1.00 54.47 85 ALA A C 1
ATOM 663 O O . ALA A 1 85 ? -5.007 6.370 29.506 1.00 54.47 85 ALA A O 1
ATOM 664 N N . VAL A 1 86 ? -7.038 5.558 29.018 1.00 54.81 86 VAL A N 1
ATOM 665 C CA . VAL A 1 86 ? -7.651 5.833 30.340 1.00 54.81 86 VAL A CA 1
ATOM 666 C C . VAL A 1 86 ? -7.692 4.562 31.214 1.00 54.81 86 VAL A C 1
ATOM 668 O O . VAL A 1 86 ? -8.512 4.447 32.122 1.00 54.81 86 VAL A O 1
ATOM 671 N N . LYS A 1 87 ? -6.827 3.578 30.944 1.00 43.03 87 LYS A N 1
ATOM 672 C CA . LYS A 1 87 ? -6.625 2.397 31.794 1.00 43.03 87 LYS A CA 1
ATOM 673 C C . LYS A 1 87 ? -5.187 2.283 32.261 1.00 43.03 87 LYS A C 1
ATOM 675 O O . LYS A 1 87 ? -4.291 2.519 31.426 1.00 43.03 87 LYS A O 1
#